Protein AF-A0A009PMZ2-F1 (afdb_monomer_lite)

Structure (mmCIF, N/CA/C/O backbone):
data_AF-A0A009PMZ2-F1
#
_entry.id   AF-A0A009PMZ2-F1
#
loop_
_atom_site.group_PDB
_atom_site.id
_atom_site.type_symbol
_atom_site.label_atom_id
_atom_site.label_alt_id
_atom_site.label_comp_id
_atom_site.label_asym_id
_atom_site.label_entity_id
_atom_site.label_seq_id
_atom_site.pdbx_PDB_ins_code
_atom_site.Cartn_x
_atom_site.Cartn_y
_atom_site.Cartn_z
_atom_site.occupancy
_atom_site.B_iso_or_equiv
_atom_site.auth_seq_id
_atom_site.auth_comp_id
_atom_site.auth_asym_id
_atom_site.auth_atom_id
_atom_site.pdbx_PDB_model_num
ATOM 1 N N . MET A 1 1 ? -15.362 1.292 25.042 1.00 62.69 1 MET A N 1
ATOM 2 C CA . MET A 1 1 ? -16.125 0.752 23.891 1.00 62.69 1 MET A CA 1
ATOM 3 C C . MET A 1 1 ? -16.211 1.830 22.816 1.00 62.69 1 MET A C 1
ATOM 5 O O . MET A 1 1 ? -16.651 2.927 23.128 1.00 62.69 1 MET A O 1
ATOM 9 N N . ILE A 1 2 ? -15.735 1.564 21.594 1.00 67.81 2 ILE A N 1
ATOM 10 C CA . ILE A 1 2 ? -15.808 2.509 20.459 1.00 67.81 2 ILE A CA 1
ATOM 11 C C . ILE A 1 2 ? -17.205 2.426 19.838 1.00 67.81 2 ILE A C 1
ATOM 13 O O . ILE A 1 2 ? -17.702 1.325 19.605 1.00 67.81 2 ILE A O 1
ATOM 17 N N . SER A 1 3 ? -17.841 3.568 19.562 1.00 75.56 3 SER A N 1
ATOM 18 C CA . SER A 1 3 ? -19.190 3.572 18.982 1.00 75.56 3 SER A CA 1
ATOM 19 C C . SER A 1 3 ? -19.196 3.024 17.541 1.00 75.56 3 SER A C 1
ATOM 21 O O . SER A 1 3 ? -18.243 3.254 16.789 1.00 75.56 3 SER A O 1
ATOM 23 N N . PRO A 1 4 ? -20.281 2.364 17.092 1.00 70.19 4 PRO A N 1
ATOM 24 C CA . PRO A 1 4 ? -20.412 1.884 15.711 1.00 70.19 4 PRO A CA 1
ATOM 25 C C . PRO A 1 4 ? -20.197 2.989 14.666 1.00 70.19 4 PRO A C 1
ATOM 27 O O . PRO A 1 4 ? -19.595 2.762 13.617 1.00 70.19 4 PRO A O 1
ATOM 30 N N . ARG A 1 5 ? -20.616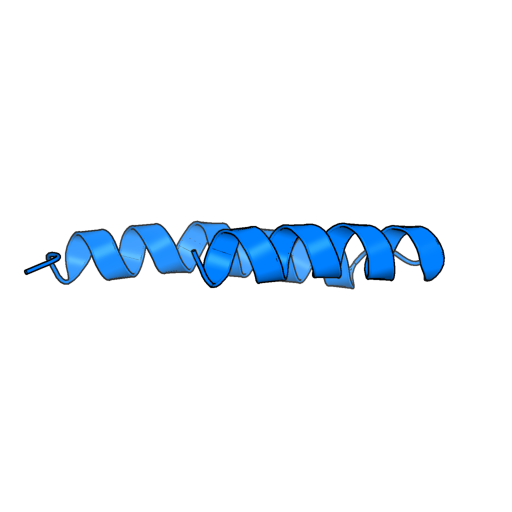 4.219 14.990 1.00 64.62 5 ARG A N 1
ATOM 31 C CA . ARG A 1 5 ? -20.409 5.405 14.153 1.00 64.62 5 ARG A CA 1
ATOM 32 C C . ARG A 1 5 ? -18.923 5.758 14.028 1.00 64.62 5 ARG A C 1
ATOM 34 O O . ARG A 1 5 ? -18.453 6.007 12.924 1.00 64.62 5 ARG A O 1
ATOM 41 N N . GLN A 1 6 ? -18.164 5.713 15.124 1.00 61.09 6 GLN A N 1
ATOM 42 C CA . GLN A 1 6 ? -16.709 5.920 15.110 1.00 61.09 6 GLN A CA 1
ATOM 43 C C . GLN A 1 6 ? -15.962 4.794 14.376 1.00 61.09 6 GLN A C 1
ATOM 45 O O . GLN A 1 6 ? -14.997 5.076 13.669 1.00 61.09 6 GLN A O 1
ATOM 50 N N . MET A 1 7 ? -16.421 3.539 14.466 1.00 60.84 7 MET A N 1
ATOM 51 C CA . MET A 1 7 ? -15.866 2.449 13.649 1.00 60.84 7 MET A CA 1
ATOM 52 C C . MET A 1 7 ? -16.102 2.672 12.150 1.00 60.84 7 MET A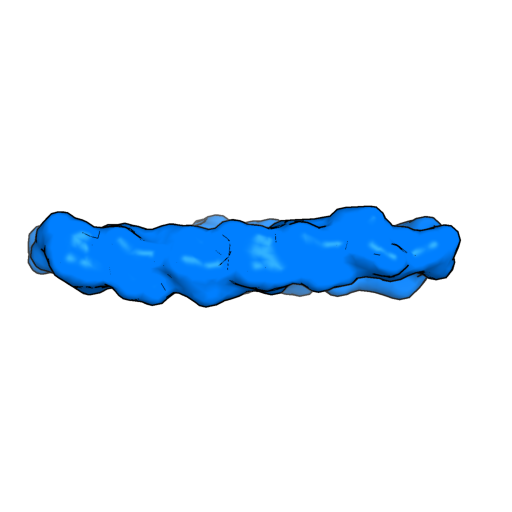 C 1
ATOM 54 O O . MET A 1 7 ? -15.198 2.448 11.349 1.00 60.84 7 MET A O 1
ATOM 58 N N . ALA A 1 8 ? -17.289 3.143 11.758 1.00 60.62 8 ALA A N 1
ATOM 59 C CA . ALA A 1 8 ? -17.588 3.469 10.365 1.00 60.62 8 ALA A CA 1
ATOM 60 C C . ALA A 1 8 ? -16.717 4.630 9.849 1.00 60.62 8 ALA A C 1
ATOM 62 O O . ALA A 1 8 ? -16.130 4.526 8.773 1.00 60.62 8 ALA A O 1
ATOM 63 N N . PHE A 1 9 ? -16.554 5.694 10.644 1.00 57.88 9 PHE A N 1
ATOM 64 C CA . PHE A 1 9 ? -15.700 6.831 10.288 1.00 57.88 9 PHE A CA 1
ATOM 65 C C . PHE A 1 9 ? -14.208 6.504 10.257 1.00 57.88 9 PHE A C 1
ATOM 67 O O . PHE A 1 9 ? -13.505 7.142 9.489 1.00 57.88 9 PHE A O 1
ATOM 74 N N . LYS A 1 10 ? -13.714 5.518 11.020 1.00 59.28 10 LYS A N 1
ATOM 75 C CA . LYS A 1 10 ? -12.336 5.013 10.869 1.00 59.28 10 LYS A CA 1
ATOM 76 C C . LYS A 1 10 ? -12.159 4.151 9.610 1.00 59.28 10 LYS A C 1
ATOM 78 O O . LYS A 1 10 ? -11.095 4.182 9.008 1.00 59.28 10 LYS A O 1
ATOM 83 N N . ARG A 1 11 ? -13.187 3.408 9.176 1.00 60.25 11 ARG A N 1
ATOM 84 C CA . ARG A 1 11 ? -13.124 2.504 8.003 1.00 60.25 11 ARG A CA 1
ATOM 85 C C . ARG A 1 11 ? -13.161 3.214 6.642 1.00 60.25 11 ARG A C 1
ATOM 87 O O . ARG A 1 11 ? -12.611 2.714 5.668 1.00 60.25 11 ARG A O 1
ATOM 94 N N . ILE A 1 12 ? -13.827 4.362 6.543 1.00 60.72 12 ILE A N 1
ATOM 95 C CA . ILE A 1 12 ? -13.926 5.134 5.289 1.00 60.72 12 ILE A CA 1
ATOM 96 C C . ILE A 1 12 ? -12.574 5.741 4.840 1.00 60.72 12 ILE A C 1
ATOM 98 O O . ILE A 1 12 ? -12.226 5.582 3.667 1.00 60.72 12 ILE A O 1
ATOM 102 N N . PRO A 1 13 ? -11.801 6.435 5.701 1.00 64.81 13 PRO A N 1
ATOM 103 C CA . PRO A 1 13 ? -10.508 7.000 5.324 1.00 64.81 13 PRO A CA 1
ATOM 104 C C . PRO A 1 13 ? -9.472 5.918 5.010 1.00 64.81 13 PRO A C 1
ATOM 106 O O . PRO A 1 13 ? -8.707 6.082 4.062 1.00 64.81 13 PRO A O 1
ATOM 109 N N . THR A 1 14 ? -9.510 4.777 5.704 1.00 70.69 14 THR A N 1
ATOM 110 C CA . THR A 1 14 ? -8.633 3.638 5.403 1.00 70.69 14 THR A CA 1
ATOM 111 C 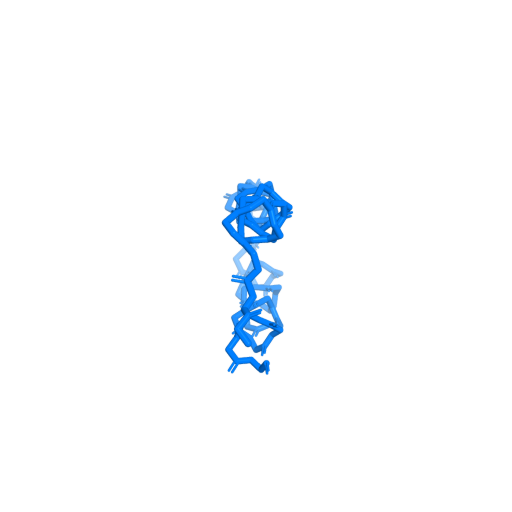C . THR A 1 14 ? -8.946 3.047 4.022 1.00 70.69 14 THR A C 1
ATOM 113 O O . THR A 1 14 ? -8.056 2.889 3.190 1.00 70.69 14 THR A O 1
ATOM 116 N N . LEU A 1 15 ? -10.223 2.860 3.666 1.00 77.62 15 LEU A N 1
ATOM 117 C CA . LEU A 1 15 ? -10.587 2.382 2.324 1.00 77.62 15 LEU A CA 1
ATOM 118 C C . LEU A 1 15 ? -10.098 3.309 1.191 1.00 77.62 15 LEU A C 1
ATOM 120 O O . LEU A 1 15 ? -9.702 2.824 0.130 1.00 77.62 15 LEU A O 1
ATOM 124 N N . LYS A 1 16 ? -10.114 4.633 1.401 1.00 85.44 16 LYS A N 1
ATOM 125 C CA . LYS A 1 16 ? -9.607 5.609 0.420 1.00 85.44 16 LYS A CA 1
ATOM 126 C C . LYS A 1 16 ? -8.085 5.545 0.275 1.00 85.44 16 LYS A C 1
ATOM 128 O O . LYS A 1 16 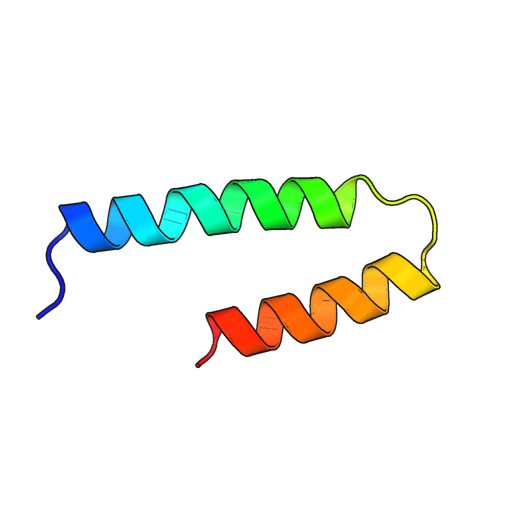? -7.600 5.559 -0.852 1.00 85.44 16 LYS A O 1
ATOM 133 N N . MET A 1 17 ? -7.353 5.421 1.382 1.00 85.81 17 MET A N 1
ATOM 134 C CA . MET A 1 17 ? -5.889 5.324 1.357 1.00 85.81 17 MET A CA 1
ATOM 135 C C . MET A 1 17 ? -5.396 4.027 0.723 1.00 85.81 17 MET A C 1
ATOM 137 O O . MET A 1 17 ? -4.482 4.065 -0.095 1.00 85.81 17 MET A O 1
ATOM 141 N N . ARG A 1 18 ? -6.061 2.895 0.985 1.00 87.31 18 ARG A N 1
ATOM 142 C CA . ARG A 1 18 ? -5.735 1.637 0.298 1.00 87.31 18 ARG A CA 1
ATOM 143 C C . ARG A 1 18 ? -5.865 1.769 -1.224 1.00 87.31 18 ARG A C 1
ATOM 145 O O . ARG A 1 18 ? -4.941 1.415 -1.942 1.00 87.31 18 ARG A O 1
ATOM 152 N N . LYS A 1 19 ? -6.970 2.351 -1.710 1.00 89.81 19 LYS A N 1
ATOM 153 C CA . LYS A 1 19 ? -7.177 2.589 -3.151 1.00 89.81 19 LYS A CA 1
ATOM 154 C C . LYS A 1 19 ? -6.126 3.521 -3.757 1.00 89.81 19 LYS A C 1
ATOM 156 O O . LYS A 1 19 ? -5.740 3.320 -4.902 1.00 89.81 19 LYS A O 1
ATOM 161 N N . PHE A 1 20 ? -5.679 4.528 -3.007 1.00 90.69 20 PHE A N 1
ATOM 162 C CA . PHE A 1 20 ? -4.604 5.417 -3.443 1.00 90.69 20 PHE A CA 1
ATOM 163 C C . PHE A 1 20 ? -3.282 4.657 -3.600 1.00 90.69 20 PHE A C 1
ATOM 165 O O . PHE A 1 20 ? -2.671 4.737 -4.661 1.00 90.69 20 PHE A O 1
ATOM 172 N N . ILE A 1 21 ? -2.886 3.861 -2.603 1.00 91.06 21 ILE A N 1
ATOM 173 C CA . ILE A 1 21 ? -1.658 3.051 -2.652 1.00 91.06 21 ILE A CA 1
ATOM 174 C C . ILE A 1 21 ? -1.703 2.064 -3.824 1.00 91.06 21 ILE A C 1
ATOM 176 O O . ILE A 1 21 ? -0.730 1.935 -4.561 1.00 91.06 21 ILE A O 1
ATOM 180 N N . ASP A 1 22 ? -2.848 1.416 -4.050 1.00 90.31 22 ASP A N 1
ATOM 181 C CA . ASP A 1 22 ? -3.019 0.472 -5.158 1.00 90.31 22 ASP A CA 1
ATOM 182 C C . ASP A 1 22 ? -2.959 1.140 -6.543 1.00 90.31 22 ASP A C 1
ATOM 184 O O . ASP A 1 22 ? -2.594 0.474 -7.510 1.00 90.31 22 ASP A O 1
ATOM 188 N N . SER A 1 23 ? -3.278 2.438 -6.637 1.00 94.56 23 SER A N 1
ATOM 189 C CA . SER A 1 23 ? -3.219 3.218 -7.885 1.00 94.56 23 SER A CA 1
ATOM 190 C C . SER A 1 23 ? -1.809 3.668 -8.287 1.00 94.56 23 SER A C 1
ATOM 192 O O . SER A 1 23 ? -1.627 4.215 -9.374 1.00 94.56 23 SER A O 1
ATOM 194 N N . ILE A 1 24 ? -0.812 3.459 -7.423 1.00 94.56 24 ILE A N 1
ATOM 195 C CA . ILE A 1 24 ? 0.581 3.813 -7.696 1.00 94.56 24 ILE A CA 1
ATOM 196 C C . ILE A 1 24 ? 1.206 2.731 -8.580 1.00 94.56 24 ILE A C 1
ATOM 198 O O . ILE A 1 24 ? 1.234 1.559 -8.213 1.00 94.56 24 ILE A O 1
ATOM 202 N N . ASN A 1 25 ? 1.737 3.148 -9.730 1.00 94.75 25 ASN A N 1
ATOM 203 C CA . ASN A 1 25 ? 2.411 2.258 -10.683 1.00 94.75 25 ASN A CA 1
ATOM 204 C C . ASN A 1 25 ? 3.879 1.985 -10.318 1.00 94.75 25 ASN A C 1
ATOM 206 O O . ASN A 1 25 ? 4.473 1.038 -10.823 1.00 94.75 25 ASN A O 1
ATOM 210 N N . ASP A 1 26 ? 4.478 2.829 -9.477 1.00 96.56 26 ASP A N 1
ATOM 211 C CA . ASP A 1 26 ? 5.826 2.613 -8.960 1.00 96.56 26 ASP A CA 1
ATOM 212 C C . ASP A 1 26 ? 5.788 1.593 -7.813 1.00 96.56 26 ASP A C 1
ATOM 214 O O . ASP A 1 26 ? 5.275 1.868 -6.725 1.00 96.56 26 ASP A O 1
ATOM 218 N N . GLU A 1 27 ? 6.333 0.405 -8.061 1.00 93.38 27 GLU A N 1
ATOM 219 C CA . GLU A 1 27 ? 6.310 -0.708 -7.107 1.00 93.38 27 GLU A CA 1
ATOM 220 C C . GLU A 1 27 ? 7.108 -0.418 -5.822 1.00 93.38 27 GLU A C 1
ATOM 222 O O . GLU A 1 27 ? 6.705 -0.844 -4.735 1.00 93.38 27 GLU A O 1
ATOM 227 N N . ALA A 1 28 ? 8.204 0.347 -5.898 1.00 93.88 28 ALA A N 1
ATOM 228 C CA . ALA A 1 28 ? 9.022 0.676 -4.729 1.00 93.88 28 ALA A CA 1
ATOM 229 C C . ALA A 1 28 ? 8.305 1.680 -3.813 1.00 93.88 28 ALA A C 1
ATOM 231 O O . ALA A 1 28 ? 8.270 1.518 -2.585 1.00 93.88 28 ALA A O 1
ATOM 232 N N . LEU A 1 29 ? 7.677 2.694 -4.413 1.00 92.69 29 LEU A N 1
ATOM 233 C CA . LEU A 1 29 ? 6.870 3.677 -3.700 1.00 92.69 29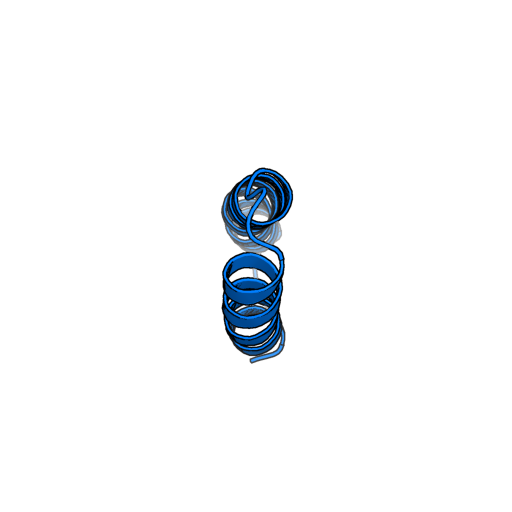 LEU A CA 1
ATOM 234 C C . LEU A 1 29 ? 5.614 3.030 -3.099 1.00 92.69 29 LEU A C 1
ATOM 236 O O . LEU A 1 29 ? 5.290 3.271 -1.934 1.00 92.69 29 LEU A O 1
ATOM 240 N N . LYS A 1 30 ? 4.945 2.157 -3.860 1.00 94.19 30 LYS A N 1
ATOM 241 C CA . LYS A 1 30 ? 3.775 1.393 -3.413 1.00 94.19 30 LYS A CA 1
ATOM 242 C C . LYS A 1 30 ? 4.094 0.514 -2.205 1.00 94.19 30 LYS A C 1
ATOM 244 O O . LYS A 1 30 ? 3.365 0.562 -1.214 1.00 94.19 30 LYS A O 1
ATOM 249 N N . ALA A 1 31 ? 5.190 -0.245 -2.246 1.00 92.81 31 ALA A N 1
ATOM 250 C CA . ALA A 1 31 ? 5.615 -1.092 -1.131 1.00 92.81 31 ALA A CA 1
ATOM 251 C C . ALA A 1 31 ? 5.937 -0.275 0.133 1.00 92.81 31 ALA A C 1
ATOM 253 O O . ALA A 1 31 ? 5.517 -0.637 1.238 1.00 92.81 31 ALA A O 1
ATOM 254 N N . SER A 1 32 ? 6.625 0.859 -0.029 1.00 94.12 32 SER A N 1
ATOM 255 C CA . SER A 1 32 ? 6.969 1.755 1.081 1.00 94.12 32 SER A CA 1
ATOM 256 C C . SER A 1 32 ? 5.715 2.329 1.749 1.00 94.12 32 SER A C 1
ATOM 258 O O . SER A 1 32 ? 5.557 2.237 2.967 1.00 94.12 32 SER A O 1
ATOM 260 N N . LEU A 1 33 ? 4.772 2.848 0.955 1.00 92.00 33 LEU A N 1
ATOM 261 C CA . LEU A 1 33 ? 3.522 3.420 1.464 1.00 92.00 33 LEU A CA 1
ATOM 262 C C . LEU A 1 33 ? 2.608 2.369 2.092 1.00 92.00 33 LEU A C 1
ATOM 264 O O . LEU A 1 33 ? 2.004 2.627 3.131 1.00 92.00 33 LEU A O 1
ATOM 268 N N . LYS A 1 34 ? 2.538 1.169 1.504 1.00 91.31 34 LYS A N 1
ATOM 269 C CA . LYS A 1 34 ? 1.790 0.047 2.075 1.00 91.31 34 LYS A CA 1
ATOM 270 C C . LYS A 1 34 ? 2.309 -0.324 3.464 1.00 91.31 34 LYS A C 1
ATOM 272 O O . LYS A 1 34 ? 1.508 -0.564 4.358 1.00 91.31 34 LYS A O 1
ATOM 277 N N . THR A 1 35 ? 3.627 -0.324 3.654 1.00 91.56 35 THR A N 1
ATOM 278 C CA . THR A 1 35 ? 4.256 -0.651 4.943 1.00 91.56 35 THR A CA 1
ATOM 279 C C . THR A 1 35 ? 3.888 0.362 6.028 1.00 91.56 35 THR A C 1
ATOM 281 O O . THR A 1 35 ? 3.480 -0.032 7.118 1.00 91.56 35 THR A O 1
ATOM 284 N N . VAL A 1 36 ? 3.971 1.662 5.723 1.00 89.38 36 VAL A N 1
ATOM 285 C CA . VAL A 1 36 ? 3.578 2.731 6.661 1.00 89.38 36 VAL A CA 1
ATOM 286 C C . VAL A 1 36 ? 2.087 2.643 6.988 1.00 89.38 36 VAL A C 1
ATOM 288 O O . VAL A 1 36 ? 1.701 2.677 8.151 1.00 89.38 36 VAL A O 1
ATOM 291 N N . TYR A 1 37 ? 1.250 2.454 5.971 1.00 87.75 37 TYR A N 1
ATOM 292 C CA . TYR A 1 37 ? -0.196 2.347 6.130 1.00 87.75 37 TYR A CA 1
ATOM 293 C C . TYR A 1 37 ? -0.622 1.121 6.955 1.00 87.75 37 TYR A C 1
ATOM 295 O O . TYR A 1 37 ? -1.490 1.226 7.823 1.00 87.75 37 TYR A O 1
ATOM 303 N N . ASP A 1 38 ? -0.001 -0.039 6.727 1.00 85.62 38 ASP A N 1
ATOM 304 C CA . ASP A 1 38 ? -0.253 -1.243 7.523 1.00 85.62 38 ASP A CA 1
ATOM 305 C C . ASP A 1 38 ? 0.206 -1.043 8.984 1.00 85.62 38 ASP A C 1
ATOM 307 O O . ASP A 1 38 ? -0.454 -1.534 9.901 1.00 85.62 38 ASP A O 1
ATOM 311 N N . ALA A 1 39 ? 1.283 -0.287 9.231 1.00 86.44 39 ALA A N 1
ATOM 312 C CA . ALA A 1 39 ? 1.722 0.061 10.585 1.00 86.44 39 ALA A CA 1
ATOM 313 C C . ALA A 1 39 ? 0.746 1.018 11.299 1.00 86.44 39 ALA A C 1
ATOM 315 O O . ALA A 1 39 ? 0.438 0.807 12.469 1.00 86.44 39 ALA A O 1
ATOM 316 N N . GLU A 1 40 ? 0.211 2.025 10.602 1.00 82.12 40 GLU A N 1
ATOM 317 C CA . GLU A 1 40 ? -0.766 2.974 11.161 1.00 82.12 40 GLU A CA 1
ATOM 318 C C . GLU A 1 40 ? -2.127 2.338 11.476 1.00 82.12 40 GLU A C 1
ATOM 320 O O . GLU A 1 40 ? -2.830 2.803 12.369 1.00 82.12 40 GLU A O 1
ATOM 325 N N . ILE A 1 41 ? -2.524 1.291 10.746 1.00 79.69 41 ILE A N 1
ATOM 326 C CA . ILE A 1 41 ? -3.796 0.593 10.987 1.00 79.69 41 ILE A CA 1
ATOM 327 C C . ILE A 1 41 ? -3.718 -0.404 12.139 1.00 79.69 41 ILE A C 1
ATOM 329 O O . ILE A 1 41 ? -4.723 -0.614 12.821 1.00 79.69 41 ILE A O 1
ATOM 333 N N . ASN A 1 42 ? -2.569 -1.055 12.318 1.00 72.56 42 ASN A N 1
ATOM 334 C CA . ASN A 1 42 ? -2.394 -2.085 13.342 1.00 72.56 42 ASN A CA 1
ATOM 335 C C . ASN A 1 42 ? -2.046 -1.518 14.732 1.00 72.56 42 ASN A C 1
ATOM 337 O O . ASN A 1 42 ? -1.989 -2.294 15.686 1.00 72.56 42 ASN A O 1
ATOM 341 N N . ASN A 1 43 ? -1.831 -0.205 14.846 1.00 59.47 43 ASN A N 1
ATOM 342 C CA . ASN A 1 43 ? -1.558 0.517 16.094 1.00 59.47 43 ASN A CA 1
ATOM 343 C C . ASN A 1 43 ? -2.816 1.235 16.619 1.00 59.47 43 ASN A C 1
ATOM 345 O O . ASN A 1 43 ? -3.046 1.218 17.84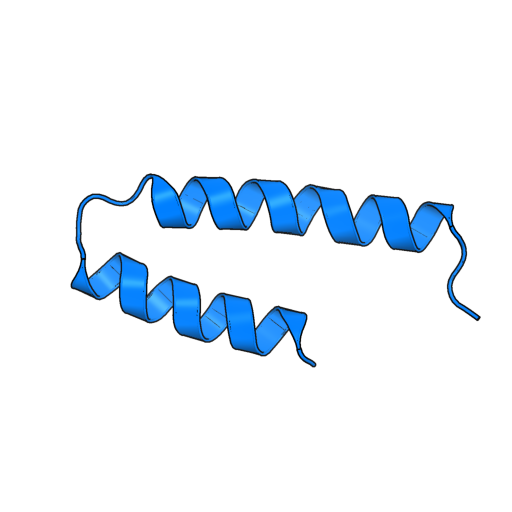8 1.00 59.47 43 ASN A O 1
#

Radius of gyration: 12.34 Å; chains: 1; bounding box: 29×9×35 Å

Organism: NCBI:txid1310607

Foldseek 3Di:
DQDPVNVVVVVVVLVVQVVVLVPDPDPVSSVVSVVVSVVVVVD

Secondary structure (DSSP, 8-state):
---HHHHHHHHHHHHHHHHHHHT---HHHHHHHHHHHHHHHH-

pLDDT: mean 80.34, std 13.27, range [57.88, 96.56]

Sequence (43 aa):
MISPRQMAFKRIPTLKMRKFIDSINDEALKASLKTVYDAEINN